Protein AF-A0A2L2Z449-F1 (afdb_monomer_lite)

Foldseek 3Di:
DWPDPAFAPDPNTDPDALEFEADAVGNLHGPGHDHVPDDADWQWAKDQADPDPDDSCNRVHRHIYTYGEDPQARHAHDHDDDPVGGPGPDPPD

Organism: Parasteatoda tepidariorum (NCBI:txid114398)

pLDDT: mean 74.19, std 13.29, range [45.47, 90.62]

Structure (mmCIF, N/CA/C/O backbone):
data_AF-A0A2L2Z449-F1
#
_entry.id   AF-A0A2L2Z449-F1
#
loop_
_atom_site.group_PDB
_atom_site.id
_atom_site.type_symbol
_atom_site.label_atom_id
_atom_site.label_alt_id
_atom_site.label_comp_id
_atom_site.label_asym_id
_atom_site.label_entity_id
_atom_site.label_seq_id
_atom_site.pdbx_PDB_ins_code
_atom_site.Cartn_x
_atom_site.Cartn_y
_atom_site.Cartn_z
_atom_site.occupancy
_atom_site.B_iso_or_equiv
_atom_site.auth_seq_id
_atom_site.auth_comp_id
_atom_site.auth_asym_id
_atom_site.auth_atom_id
_atom_site.pdbx_PDB_model_num
ATOM 1 N N . GLY A 1 1 ? 9.117 -8.356 -13.730 1.00 53.81 1 GLY A N 1
ATOM 2 C CA . GLY A 1 1 ? 9.667 -9.140 -12.611 1.00 53.81 1 GLY A CA 1
ATOM 3 C C . GLY A 1 1 ? 10.958 -8.512 -12.128 1.00 53.81 1 GLY A C 1
ATOM 4 O O . GLY A 1 1 ? 11.590 -7.781 -12.892 1.00 53.81 1 GLY A O 1
ATOM 5 N N . CYS A 1 2 ? 11.317 -8.751 -10.869 1.00 55.97 2 CYS A N 1
ATOM 6 C CA . CYS A 1 2 ? 12.541 -8.237 -10.252 1.00 55.97 2 CYS A CA 1
ATOM 7 C C . CYS A 1 2 ? 13.734 -9.144 -10.547 1.00 55.97 2 CYS A C 1
ATOM 9 O O . CYS A 1 2 ? 13.584 -10.361 -10.528 1.00 55.97 2 CYS A O 1
ATOM 11 N N . PHE A 1 3 ? 14.898 -8.559 -10.838 1.00 53.56 3 PHE A N 1
ATOM 12 C CA . PHE A 1 3 ? 16.113 -9.317 -11.174 1.00 53.56 3 PHE A CA 1
ATOM 13 C C . PHE A 1 3 ? 17.047 -9.539 -9.970 1.00 53.56 3 PHE A C 1
ATOM 15 O O . PHE A 1 3 ? 18.062 -10.212 -10.113 1.00 53.56 3 PHE A O 1
ATOM 22 N N . GLY A 1 4 ? 16.711 -9.009 -8.789 1.00 53.09 4 GLY A N 1
ATOM 23 C CA . GLY A 1 4 ? 17.545 -9.085 -7.588 1.00 53.09 4 GLY A CA 1
ATOM 24 C C . GLY A 1 4 ? 16.735 -9.222 -6.293 1.00 53.09 4 GLY A C 1
ATOM 25 O O . GLY A 1 4 ? 15.504 -9.196 -6.337 1.00 53.09 4 GLY A O 1
ATOM 26 N N . PRO A 1 5 ? 17.414 -9.368 -5.137 1.00 51.47 5 PRO A N 1
ATOM 27 C CA . PRO A 1 5 ? 16.781 -9.477 -3.818 1.00 51.47 5 PRO A CA 1
ATOM 28 C C . PRO A 1 5 ? 16.143 -8.162 -3.344 1.00 51.47 5 PRO A C 1
ATOM 30 O O . PRO A 1 5 ? 15.429 -8.148 -2.345 1.00 51.47 5 PRO A O 1
ATOM 33 N N . GLU A 1 6 ? 16.408 -7.055 -4.040 1.00 53.34 6 GLU A N 1
ATOM 34 C CA . GLU A 1 6 ? 15.829 -5.758 -3.722 1.00 53.34 6 GLU A CA 1
ATOM 35 C C . GLU A 1 6 ? 14.377 -5.665 -4.199 1.00 53.34 6 GLU A C 1
ATOM 37 O O . GLU A 1 6 ? 14.059 -5.861 -5.371 1.00 53.34 6 GLU A O 1
ATOM 42 N N . ILE A 1 7 ? 13.499 -5.318 -3.260 1.00 55.38 7 ILE A N 1
ATOM 43 C CA . ILE A 1 7 ? 12.044 -5.183 -3.429 1.00 55.38 7 ILE A CA 1
ATOM 44 C C . ILE A 1 7 ? 11.617 -3.800 -3.952 1.00 55.38 7 ILE A C 1
ATOM 46 O O . ILE A 1 7 ? 10.428 -3.491 -3.997 1.00 55.38 7 ILE A O 1
ATOM 50 N N . TYR A 1 8 ? 12.576 -2.955 -4.336 1.00 56.69 8 TYR A N 1
ATOM 51 C CA . TYR A 1 8 ? 12.349 -1.582 -4.786 1.00 56.69 8 TYR A CA 1
ATOM 52 C C . TYR A 1 8 ? 12.506 -1.454 -6.307 1.00 56.69 8 TYR A C 1
ATOM 54 O O . TYR A 1 8 ? 13.289 -2.174 -6.936 1.00 56.69 8 TYR A O 1
ATOM 62 N N . ILE A 1 9 ? 11.781 -0.506 -6.914 1.00 57.72 9 ILE A N 1
ATOM 63 C CA . ILE A 1 9 ? 12.014 -0.107 -8.308 1.00 57.72 9 ILE A CA 1
ATOM 64 C C . ILE A 1 9 ? 13.245 0.804 -8.336 1.00 57.72 9 ILE A C 1
ATOM 66 O O . ILE A 1 9 ? 13.159 2.010 -8.132 1.00 57.72 9 ILE A O 1
ATOM 70 N N . CYS A 1 10 ? 14.407 0.214 -8.584 1.00 51.78 10 CYS A N 1
ATOM 71 C CA . CYS A 1 10 ? 15.664 0.921 -8.808 1.00 51.78 10 CYS A CA 1
ATOM 72 C C . CYS A 1 10 ? 16.366 0.329 -10.039 1.00 51.78 10 CYS A C 1
ATOM 74 O O . CYS A 1 10 ? 16.000 -0.748 -10.517 1.00 51.78 10 CYS A O 1
ATOM 76 N N . ALA A 1 11 ? 17.389 1.016 -10.559 1.00 49.84 11 ALA A N 1
ATOM 77 C CA . ALA A 1 11 ? 18.132 0.562 -11.741 1.00 49.84 11 ALA A CA 1
ATOM 78 C C . ALA A 1 11 ? 18.712 -0.864 -11.589 1.00 49.84 11 ALA A C 1
ATOM 80 O O . ALA A 1 11 ? 18.844 -1.572 -12.585 1.00 49.84 11 ALA A O 1
ATOM 81 N N . ASN A 1 12 ? 18.974 -1.296 -10.348 1.00 51.03 12 ASN A N 1
ATOM 82 C CA . ASN A 1 12 ? 19.501 -2.621 -10.001 1.00 51.03 12 ASN A CA 1
ATOM 83 C C . ASN A 1 12 ? 18.460 -3.560 -9.344 1.00 51.03 12 ASN A C 1
ATOM 85 O O . ASN A 1 12 ? 18.825 -4.641 -8.885 1.00 51.03 12 ASN A O 1
ATOM 89 N N . GLY A 1 13 ? 17.179 -3.172 -9.304 1.00 61.06 13 GLY A N 1
ATOM 90 C CA . GLY A 1 13 ? 16.108 -3.877 -8.587 1.00 61.06 13 GLY A CA 1
ATOM 91 C C . GLY A 1 13 ? 14.977 -4.355 -9.502 1.00 61.06 13 GLY A C 1
ATOM 92 O O . GLY A 1 13 ? 15.182 -5.090 -10.477 1.00 61.06 13 GLY A O 1
ATOM 93 N N . CYS A 1 14 ? 13.741 -3.978 -9.183 1.00 61.03 14 CYS A N 1
ATOM 94 C CA . CYS A 1 14 ? 12.557 -4.406 -9.920 1.00 61.03 14 CYS A CA 1
ATOM 95 C C . CYS A 1 14 ? 12.306 -3.585 -11.194 1.00 61.03 14 CYS A C 1
ATOM 97 O O . CYS A 1 14 ? 11.941 -2.420 -11.103 1.00 61.03 14 CYS A O 1
ATOM 99 N N . LYS A 1 15 ? 12.365 -4.200 -12.392 1.00 62.12 15 LYS A N 1
ATOM 100 C CA . LYS A 1 15 ? 11.885 -3.542 -13.635 1.00 62.12 15 LYS A CA 1
ATOM 101 C C . LYS A 1 15 ? 10.372 -3.322 -13.634 1.00 62.12 15 LYS A C 1
ATOM 103 O O . LYS A 1 15 ? 9.868 -2.406 -14.272 1.00 62.12 15 LYS A O 1
ATOM 108 N N . SER A 1 16 ? 9.638 -4.215 -12.973 1.00 66.38 16 SER A N 1
ATOM 109 C CA . SER A 1 16 ? 8.188 -4.135 -12.838 1.00 66.38 16 SER A CA 1
ATOM 110 C C . SER A 1 16 ? 7.723 -4.997 -11.666 1.00 66.38 16 SER A C 1
ATOM 112 O O . SER A 1 16 ? 8.153 -6.153 -11.571 1.00 66.38 16 SER A O 1
ATOM 114 N N . CYS A 1 17 ? 6.798 -4.494 -10.850 1.00 73.38 17 CYS A N 1
ATOM 115 C CA . CYS A 1 17 ? 6.113 -5.306 -9.843 1.00 73.38 17 CYS A CA 1
ATOM 116 C C . CYS A 1 17 ? 4.871 -5.995 -10.442 1.00 73.38 17 CYS A C 1
ATOM 118 O O . CYS A 1 17 ? 4.313 -5.511 -11.437 1.00 73.38 17 CYS A O 1
ATOM 120 N N . GLU A 1 18 ? 4.456 -7.113 -9.846 1.00 76.62 18 GLU A N 1
ATOM 121 C CA . GLU A 1 18 ? 3.128 -7.723 -10.047 1.00 76.62 18 GLU A CA 1
ATOM 122 C C . GLU A 1 18 ? 2.074 -7.001 -9.204 1.00 76.62 18 GLU A C 1
ATOM 124 O O . GLU A 1 18 ? 0.984 -6.693 -9.683 1.00 76.62 18 GLU A O 1
ATOM 129 N N . LYS A 1 19 ? 2.460 -6.669 -7.968 1.00 82.38 19 LYS A N 1
ATOM 130 C CA . LYS A 1 19 ? 1.712 -5.869 -7.008 1.00 82.38 19 LYS A CA 1
ATOM 131 C C . LYS A 1 19 ? 2.648 -4.858 -6.361 1.00 82.38 19 LYS A C 1
ATOM 133 O O . LYS A 1 19 ? 3.838 -5.132 -6.224 1.00 82.38 19 LYS A O 1
ATOM 138 N N . ALA A 1 20 ? 2.158 -3.684 -5.988 1.00 84.88 20 ALA A N 1
ATOM 139 C CA . ALA A 1 20 ? 3.013 -2.641 -5.426 1.00 84.88 20 ALA A CA 1
ATOM 140 C C . ALA A 1 20 ? 2.281 -1.773 -4.411 1.00 84.88 20 ALA A C 1
ATOM 142 O O . ALA A 1 20 ? 1.115 -1.456 -4.616 1.00 84.88 20 ALA A O 1
ATOM 143 N N . ILE A 1 21 ? 2.975 -1.338 -3.366 1.00 86.62 21 ILE A N 1
ATOM 144 C CA . ILE A 1 21 ? 2.562 -0.209 -2.536 1.00 86.62 21 ILE A CA 1
ATOM 145 C C . ILE A 1 21 ? 2.934 1.070 -3.279 1.00 86.62 21 ILE A C 1
ATOM 147 O O . ILE A 1 21 ? 4.078 1.234 -3.712 1.00 86.62 21 ILE A O 1
ATOM 151 N N . VAL A 1 22 ? 1.958 1.957 -3.434 1.00 85.75 22 VAL A N 1
ATOM 152 C CA . VAL A 1 22 ? 2.147 3.262 -4.071 1.00 85.75 22 VAL A CA 1
ATOM 153 C C . VAL A 1 22 ? 2.042 4.382 -3.045 1.00 85.75 22 VAL A C 1
ATOM 155 O O . VAL A 1 22 ? 1.295 4.275 -2.066 1.00 85.75 22 VAL A O 1
ATOM 158 N N . HIS A 1 23 ? 2.776 5.465 -3.284 1.00 81.19 23 HIS A N 1
ATOM 159 C CA . HIS A 1 23 ? 2.841 6.592 -2.367 1.00 81.19 23 HIS A CA 1
ATOM 160 C C . HIS A 1 23 ? 1.463 7.248 -2.190 1.00 81.19 23 HIS A C 1
ATOM 162 O O . HIS A 1 23 ? 0.665 7.377 -3.122 1.00 81.19 23 HIS A O 1
ATOM 168 N N . ALA A 1 24 ? 1.183 7.687 -0.962 1.00 76.94 24 ALA A N 1
ATOM 169 C CA . ALA A 1 24 ? -0.145 8.151 -0.562 1.00 76.94 24 ALA A CA 1
ATOM 170 C C . ALA A 1 24 ? -0.611 9.415 -1.303 1.00 76.94 24 ALA A C 1
ATOM 172 O O . ALA A 1 24 ? -1.800 9.562 -1.578 1.00 76.94 24 ALA A O 1
ATOM 173 N N . PHE A 1 25 ? 0.319 10.321 -1.613 1.00 72.88 25 PHE A N 1
ATOM 174 C CA . PHE A 1 25 ? 0.025 11.581 -2.305 1.00 72.88 25 PHE A CA 1
ATOM 175 C C . PHE A 1 25 ? 0.306 11.515 -3.805 1.00 72.88 25 PHE A C 1
ATOM 177 O O . PHE A 1 25 ? -0.222 12.324 -4.561 1.00 72.88 25 PHE A O 1
ATOM 184 N N . ASP A 1 26 ? 1.131 10.558 -4.228 1.00 72.69 26 ASP A N 1
ATOM 185 C CA . ASP A 1 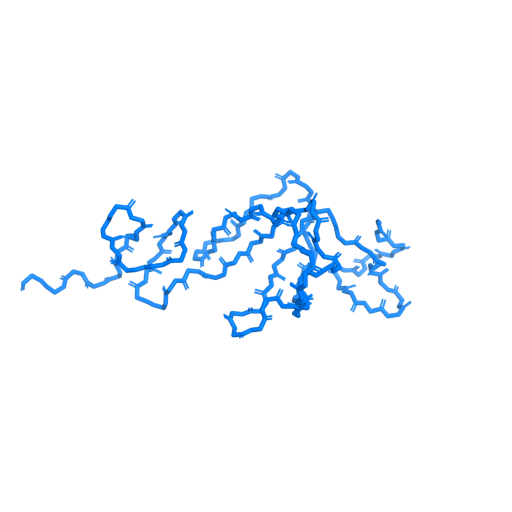26 ? 1.508 10.387 -5.625 1.00 72.69 26 ASP A CA 1
ATOM 186 C C . ASP A 1 26 ? 1.486 8.894 -5.977 1.00 72.69 26 ASP A C 1
ATOM 188 O O . ASP A 1 26 ? 2.491 8.201 -5.826 1.00 72.69 26 ASP A O 1
ATOM 192 N N . PRO A 1 27 ? 0.348 8.368 -6.454 1.00 69.88 27 PRO A N 1
ATOM 193 C CA . PRO A 1 27 ? 0.180 6.941 -6.723 1.00 69.88 27 PRO A CA 1
ATOM 194 C C . PRO A 1 27 ? 1.057 6.441 -7.887 1.00 69.88 27 PRO A C 1
ATOM 196 O O . PRO A 1 27 ? 1.059 5.251 -8.190 1.00 69.88 27 PRO A O 1
ATOM 199 N N . ASN A 1 28 ? 1.784 7.341 -8.552 1.00 71.31 28 ASN A N 1
ATOM 200 C CA . ASN A 1 28 ? 2.715 7.023 -9.630 1.00 71.31 28 ASN A CA 1
ATOM 201 C C . ASN A 1 28 ? 4.096 6.627 -9.101 1.00 71.31 28 ASN A C 1
ATOM 203 O O . ASN A 1 28 ? 4.902 6.044 -9.828 1.00 71.31 28 ASN A O 1
ATOM 207 N N . ILE A 1 29 ? 4.367 6.938 -7.834 1.00 75.75 29 ILE A N 1
ATOM 208 C CA . ILE A 1 29 ? 5.589 6.550 -7.148 1.00 75.75 29 ILE A CA 1
ATOM 209 C C . ILE A 1 29 ? 5.323 5.210 -6.472 1.00 75.75 29 ILE A C 1
ATOM 211 O O . ILE A 1 29 ? 4.532 5.108 -5.534 1.00 75.75 29 ILE A O 1
ATOM 215 N N . VAL A 1 30 ? 5.994 4.171 -6.960 1.00 78.06 30 VAL A N 1
ATOM 216 C CA . VAL A 1 30 ? 6.018 2.869 -6.297 1.00 78.06 30 VAL A CA 1
ATOM 217 C C . VAL A 1 30 ? 6.996 2.942 -5.132 1.00 78.06 30 VAL A C 1
ATOM 219 O O . VAL A 1 30 ? 8.194 3.118 -5.342 1.00 78.06 30 VAL A O 1
ATOM 222 N N . GLU A 1 31 ? 6.487 2.785 -3.914 1.00 80.56 31 GLU A N 1
ATOM 223 C CA . GLU A 1 31 ? 7.312 2.749 -2.704 1.00 80.56 31 GLU A CA 1
ATOM 224 C C . GLU A 1 31 ? 7.918 1.364 -2.484 1.00 80.56 31 GLU A C 1
ATOM 226 O O . GLU A 1 31 ? 9.075 1.251 -2.092 1.00 80.56 31 GLU A O 1
ATOM 231 N N . GLN A 1 32 ? 7.152 0.303 -2.754 1.00 80.44 32 GLN A N 1
ATOM 232 C CA . GLN A 1 32 ? 7.571 -1.070 -2.480 1.00 80.44 32 GLN A CA 1
ATOM 233 C C . GLN A 1 32 ? 6.875 -2.053 -3.425 1.00 80.44 32 GLN A C 1
ATOM 235 O O . GLN A 1 32 ? 5.656 -2.003 -3.586 1.00 80.44 32 GLN A O 1
ATOM 240 N N . CYS A 1 33 ? 7.616 -2.983 -4.029 1.00 79.12 33 CYS A N 1
ATOM 241 C CA . CYS A 1 33 ? 7.013 -4.116 -4.728 1.00 79.12 33 CYS A CA 1
ATOM 242 C C . CYS A 1 33 ? 6.582 -5.193 -3.725 1.00 79.12 33 CYS A C 1
ATOM 244 O O . CYS A 1 33 ? 7.322 -5.540 -2.805 1.00 79.12 33 CYS A O 1
ATOM 246 N N . LEU A 1 34 ? 5.413 -5.775 -3.971 1.00 78.94 34 LEU A N 1
ATOM 247 C CA . LEU A 1 34 ? 4.892 -6.943 -3.270 1.00 78.94 34 LEU A CA 1
ATOM 248 C C . LEU A 1 34 ? 4.766 -8.110 -4.257 1.00 78.94 34 LEU A C 1
ATOM 250 O O . LEU A 1 34 ? 4.633 -7.917 -5.473 1.00 78.94 34 LEU A O 1
ATOM 254 N N . LYS A 1 35 ? 4.789 -9.336 -3.734 1.00 77.50 35 LYS A N 1
ATOM 255 C CA . LYS A 1 35 ? 4.435 -10.527 -4.521 1.00 77.50 35 LYS A CA 1
ATOM 256 C C . LYS A 1 35 ? 2.932 -10.514 -4.824 1.00 77.50 35 LYS A C 1
ATOM 258 O O . LYS A 1 35 ? 2.163 -9.961 -4.038 1.00 77.50 35 LYS A O 1
ATOM 263 N N . GLY A 1 36 ? 2.500 -11.120 -5.933 1.00 74.31 36 GLY A N 1
ATOM 264 C CA . GLY A 1 36 ? 1.081 -11.143 -6.320 1.00 74.31 36 GLY A CA 1
ATOM 265 C C . GLY A 1 36 ? 0.145 -11.652 -5.212 1.00 74.31 36 GLY A C 1
ATOM 266 O O . GLY A 1 36 ? -0.871 -11.014 -4.915 1.00 74.31 36 GLY A O 1
ATOM 267 N N . ASP A 1 37 ? 0.550 -12.733 -4.542 1.00 80.56 37 ASP A N 1
ATOM 268 C CA . ASP A 1 37 ? -0.216 -13.390 -3.473 1.00 80.56 37 ASP A CA 1
ATOM 269 C C . ASP A 1 37 ? -0.103 -12.702 -2.101 1.00 80.56 37 ASP A C 1
ATOM 271 O O . ASP A 1 37 ? -0.822 -13.053 -1.166 1.00 80.56 37 ASP A O 1
ATOM 275 N N . GLU A 1 38 ? 0.789 -11.720 -1.950 1.00 82.81 38 GLU A N 1
ATOM 276 C CA . GLU A 1 38 ? 0.980 -11.034 -0.674 1.00 82.81 38 GLU A CA 1
ATOM 277 C C . GLU A 1 38 ? -0.181 -10.052 -0.420 1.00 82.81 38 GLU A C 1
ATOM 279 O O . GLU A 1 38 ? -0.539 -9.263 -1.311 1.00 82.81 38 GLU A O 1
ATOM 284 N N . PRO A 1 39 ? -0.826 -10.080 0.761 1.00 85.75 39 PRO A N 1
ATOM 285 C CA . PRO A 1 39 ? -1.882 -9.127 1.081 1.00 85.75 39 PRO A CA 1
ATOM 286 C C . PRO A 1 39 ? -1.317 -7.707 1.208 1.00 85.75 39 PRO A C 1
ATOM 288 O O . PRO A 1 39 ? -0.159 -7.510 1.568 1.00 85.75 39 PRO A O 1
ATOM 291 N N . CYS A 1 40 ? -2.151 -6.699 0.936 1.00 88.38 40 CYS A N 1
ATOM 292 C CA . CYS A 1 40 ? -1.779 -5.325 1.262 1.00 88.38 40 CYS A CA 1
ATOM 293 C C . CYS A 1 40 ? -1.635 -5.173 2.788 1.00 88.38 40 CYS A C 1
ATOM 295 O O . CYS A 1 40 ? -2.420 -5.777 3.527 1.00 88.38 40 CYS A O 1
ATOM 297 N N . PRO A 1 41 ? -0.666 -4.376 3.266 1.00 88.00 41 PRO A N 1
ATOM 298 C CA . PRO A 1 41 ? -0.496 -4.136 4.695 1.00 88.00 41 PRO A CA 1
ATOM 299 C C . PRO A 1 41 ? -1.704 -3.409 5.306 1.00 88.00 41 PRO A C 1
ATOM 301 O O . PRO A 1 41 ? -2.511 -2.805 4.596 1.00 88.00 41 PRO A O 1
ATOM 304 N N . GLU A 1 42 ? -1.821 -3.438 6.638 1.00 84.38 42 GLU A N 1
ATOM 305 C CA . GLU A 1 42 ? -2.871 -2.695 7.348 1.00 84.38 42 GLU A CA 1
ATOM 306 C C . GLU A 1 42 ? -2.871 -1.211 6.956 1.00 84.38 42 GLU A C 1
ATOM 308 O O . GLU A 1 42 ? -1.822 -0.603 6.742 1.00 84.38 42 GLU A O 1
ATOM 313 N N . SER A 1 43 ? -4.058 -0.601 6.909 1.00 86.00 43 SER A N 1
ATOM 314 C CA . SER A 1 43 ? -4.273 0.766 6.402 1.00 86.00 43 SER A CA 1
ATOM 315 C C . SER A 1 43 ? -3.998 0.963 4.902 1.00 86.00 43 SER A C 1
ATOM 317 O O . SER A 1 43 ? -3.929 2.108 4.450 1.00 86.00 43 SER A O 1
ATOM 319 N N . TYR A 1 44 ? -3.882 -0.113 4.117 1.00 90.62 44 TYR A N 1
ATOM 320 C CA . TYR A 1 44 ? -3.877 -0.076 2.653 1.00 90.62 44 TYR A CA 1
ATOM 321 C C . TYR A 1 44 ? -4.994 -0.957 2.096 1.00 90.62 44 TYR A C 1
ATOM 323 O O . TYR A 1 44 ? -5.316 -2.005 2.655 1.00 90.62 44 TYR A O 1
ATOM 331 N N . TYR A 1 45 ? -5.570 -0.544 0.972 1.00 90.38 45 TYR A N 1
ATOM 332 C CA . TYR A 1 45 ? -6.569 -1.317 0.244 1.00 90.38 45 TYR A CA 1
ATOM 333 C C . TYR A 1 45 ? -6.047 -1.697 -1.137 1.00 90.38 45 TYR A C 1
ATOM 335 O O . TYR A 1 45 ? -5.210 -1.004 -1.722 1.00 90.38 45 TYR A O 1
ATOM 343 N N . LEU A 1 46 ? -6.538 -2.826 -1.640 1.00 90.38 46 LEU A N 1
ATOM 344 C C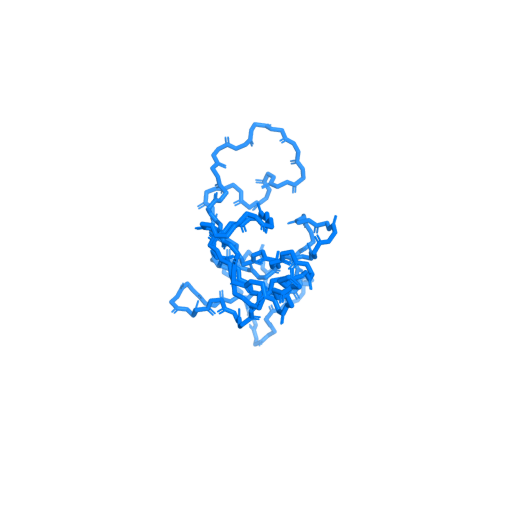A . LEU A 1 46 ? -6.210 -3.312 -2.970 1.00 90.38 46 LEU A CA 1
ATOM 345 C C . LEU A 1 46 ? -7.024 -2.541 -4.009 1.00 90.38 46 LEU A C 1
ATOM 347 O O . LEU A 1 46 ? -8.252 -2.557 -3.969 1.00 90.38 46 LEU A O 1
ATOM 351 N N . GLU A 1 47 ? -6.341 -1.918 -4.957 1.00 87.88 47 GLU A N 1
ATOM 352 C CA . GLU A 1 47 ? -6.950 -1.237 -6.093 1.00 87.88 47 GLU A CA 1
ATOM 353 C C . GLU A 1 47 ? -6.412 -1.840 -7.388 1.00 87.88 47 GLU A C 1
ATOM 355 O O . GLU A 1 47 ? -5.204 -2.013 -7.557 1.00 87.88 47 GLU A O 1
ATOM 360 N N . TYR A 1 48 ? -7.312 -2.173 -8.309 1.00 85.75 48 TYR A N 1
ATOM 361 C CA . TYR A 1 48 ? -6.927 -2.587 -9.650 1.00 85.75 48 TYR A CA 1
ATOM 362 C C . TYR A 1 48 ? -6.867 -1.365 -10.560 1.00 85.75 48 TYR A C 1
ATOM 364 O O . TYR A 1 48 ? -7.856 -0.644 -10.713 1.00 85.75 48 TYR A O 1
ATOM 372 N N . ILE A 1 49 ? -5.717 -1.151 -11.192 1.00 78.25 49 ILE A N 1
ATOM 373 C CA . ILE A 1 49 ? -5.548 -0.087 -12.172 1.00 78.25 49 ILE A CA 1
ATOM 374 C C . ILE A 1 49 ? -6.067 -0.603 -13.514 1.00 78.25 49 ILE A C 1
ATOM 376 O O . ILE A 1 49 ? -5.422 -1.412 -14.189 1.00 78.25 49 ILE A O 1
ATOM 380 N N . GLY A 1 50 ? -7.261 -0.139 -13.885 1.00 76.06 50 GLY A N 1
ATOM 381 C CA . GLY A 1 50 ? -7.869 -0.419 -15.184 1.00 76.06 50 GLY A CA 1
ATOM 382 C C . GLY A 1 50 ? -7.062 0.144 -16.360 1.00 76.06 50 GLY A C 1
ATOM 383 O O . GLY A 1 50 ? -5.988 0.721 -16.191 1.00 76.06 50 GLY A O 1
ATOM 384 N N . HIS A 1 51 ? -7.593 -0.011 -17.574 1.00 63.59 51 HIS A N 1
ATOM 385 C CA . HIS A 1 51 ? -7.042 0.655 -18.753 1.00 63.59 51 HIS A CA 1
ATOM 386 C C . HIS A 1 51 ? -7.192 2.166 -18.594 1.00 63.59 51 HIS A C 1
ATOM 388 O O . HIS A 1 51 ? -8.283 2.704 -18.764 1.00 63.59 51 HIS A O 1
ATOM 394 N N . GLN A 1 52 ? -6.103 2.836 -18.228 1.00 58.22 52 GLN A N 1
ATOM 395 C CA . GLN A 1 52 ? -6.062 4.285 -18.135 1.00 58.22 52 GLN A CA 1
ATOM 396 C C . GLN A 1 52 ? -5.269 4.8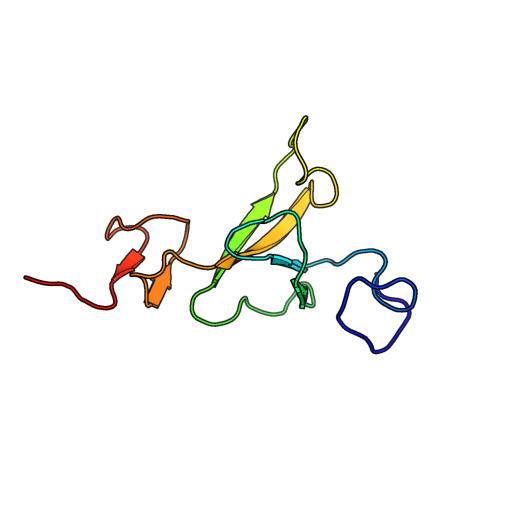19 -19.327 1.00 58.22 52 GLN A C 1
ATOM 398 O O . GLN A 1 52 ? -4.082 4.533 -19.481 1.00 58.22 52 GLN A O 1
ATOM 403 N N . GLU A 1 53 ? -5.953 5.545 -20.210 1.00 45.47 53 GLU A N 1
ATOM 404 C CA . GLU A 1 53 ? -5.386 6.028 -21.476 1.00 45.47 53 GLU A CA 1
ATOM 405 C C . GLU A 1 53 ? -4.392 7.189 -21.261 1.00 45.47 53 GLU A C 1
ATOM 407 O O . GLU A 1 53 ? -3.481 7.388 -22.067 1.00 45.47 53 GLU A O 1
ATOM 412 N N . GLU A 1 54 ? -4.490 7.886 -20.121 1.00 46.31 54 GLU A N 1
ATOM 413 C CA . GLU A 1 54 ? -3.680 9.057 -19.781 1.00 46.31 54 GLU A CA 1
ATOM 414 C C . GLU A 1 54 ? -3.389 9.170 -18.273 1.00 46.31 54 GLU A C 1
ATOM 416 O O . GLU A 1 54 ? -4.176 8.735 -17.432 1.00 46.31 54 GLU A O 1
ATOM 421 N N . GLY A 1 55 ? -2.249 9.780 -17.931 1.00 55.62 55 GLY A N 1
ATOM 422 C CA . GLY A 1 55 ? -1.791 9.979 -16.553 1.00 55.62 55 GLY A CA 1
ATOM 423 C C . GLY A 1 55 ? -0.620 9.078 -16.150 1.00 55.62 55 GLY A C 1
ATOM 424 O O . GLY A 1 55 ? -0.258 8.115 -16.828 1.00 55.62 55 GLY A O 1
ATOM 425 N N . SER A 1 56 ? 0.016 9.402 -15.029 1.00 55.81 56 SER A N 1
ATOM 426 C CA . SER A 1 56 ? 1.271 8.777 -14.601 1.00 55.81 56 SER A CA 1
ATOM 427 C C . SER A 1 56 ? 1.122 7.346 -14.034 1.00 55.81 56 SER A C 1
ATOM 429 O O . SER A 1 56 ? 2.120 6.689 -13.745 1.00 55.81 56 SER A O 1
ATOM 431 N N . LEU A 1 57 ? -0.112 6.817 -13.999 1.00 56.66 57 LEU A N 1
ATOM 432 C CA . LEU A 1 57 ? -0.460 5.420 -13.695 1.00 56.66 57 LEU A CA 1
ATOM 433 C C . LEU A 1 57 ? -0.325 4.485 -14.911 1.00 56.66 57 LEU A C 1
ATOM 435 O O . LEU A 1 57 ? -0.527 3.274 -14.801 1.00 56.66 57 LEU A O 1
ATOM 439 N N . LYS A 1 58 ? 0.060 5.018 -16.078 1.00 63.84 58 LYS A N 1
ATOM 440 C CA . LYS A 1 58 ? 0.244 4.255 -17.323 1.00 63.84 58 LYS A CA 1
ATOM 441 C C . LYS A 1 58 ? 1.211 3.072 -17.178 1.00 63.84 58 LYS A C 1
ATOM 443 O O . LYS A 1 58 ? 1.003 2.025 -17.782 1.00 63.84 58 LYS A O 1
ATOM 448 N N . SER A 1 59 ? 2.246 3.202 -16.346 1.00 62.75 59 SER A N 1
ATOM 449 C CA . SER A 1 59 ? 3.213 2.125 -16.063 1.00 62.75 59 SER A CA 1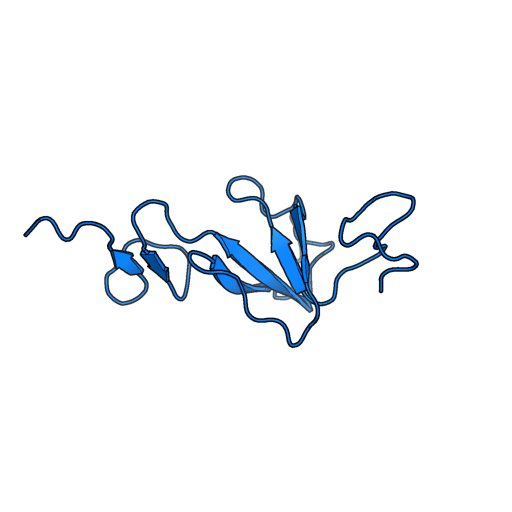
ATOM 450 C C . SER A 1 59 ? 2.635 0.979 -15.213 1.00 62.75 59 SER A C 1
ATOM 452 O O . SER A 1 59 ? 3.214 -0.112 -15.164 1.00 62.75 59 SER A O 1
ATOM 454 N N . LEU A 1 60 ? 1.492 1.213 -14.561 1.00 66.50 60 LEU A N 1
ATOM 455 C CA . LEU A 1 60 ? 0.796 0.282 -13.670 1.00 66.50 60 LEU A CA 1
ATOM 456 C C . LEU A 1 60 ? -0.548 -0.192 -14.245 1.00 66.50 60 LEU A C 1
ATOM 458 O O . LEU A 1 60 ? -1.250 -0.957 -13.592 1.00 66.50 60 LEU A O 1
ATOM 462 N N . THR A 1 61 ? -0.887 0.209 -15.473 1.00 76.00 61 THR A N 1
ATOM 463 C CA . THR A 1 61 ? -2.087 -0.258 -16.179 1.00 76.00 61 THR A CA 1
ATOM 464 C C . THR A 1 61 ? -2.123 -1.784 -16.262 1.00 76.00 61 THR A C 1
ATOM 466 O O . THR A 1 61 ? -1.140 -2.421 -16.647 1.00 76.00 61 THR A O 1
ATOM 469 N N . GLY A 1 62 ? -3.269 -2.367 -15.904 1.00 75.81 62 GLY A N 1
ATOM 470 C CA . GLY A 1 62 ? -3.476 -3.816 -15.893 1.00 75.81 62 GLY A CA 1
ATOM 471 C C . GLY A 1 62 ? -2.878 -4.528 -14.676 1.00 75.81 62 GLY A C 1
ATOM 472 O O . GLY A 1 62 ? -2.713 -5.747 -14.702 1.00 75.81 62 GLY A O 1
ATOM 473 N N . LYS A 1 63 ? -2.512 -3.786 -13.623 1.00 78.38 63 LYS A N 1
ATOM 474 C CA . LYS A 1 63 ? -1.918 -4.331 -12.395 1.00 78.38 63 LYS A CA 1
ATOM 475 C C . LYS A 1 63 ? -2.694 -3.925 -11.156 1.00 78.38 63 LYS A C 1
ATOM 477 O O . LYS A 1 63 ? -3.483 -2.984 -11.164 1.00 78.38 63 LYS A O 1
ATOM 482 N N . SER A 1 64 ? -2.426 -4.644 -10.070 1.00 85.38 64 SER A N 1
ATOM 483 C CA . SER A 1 64 ? -2.973 -4.323 -8.755 1.00 85.38 64 SER A CA 1
ATOM 484 C C . SER A 1 64 ? -1.971 -3.525 -7.929 1.00 85.38 64 SER A C 1
ATOM 486 O O . SER A 1 64 ? -0.778 -3.832 -7.915 1.00 85.38 64 SER A O 1
ATOM 488 N N . VAL A 1 65 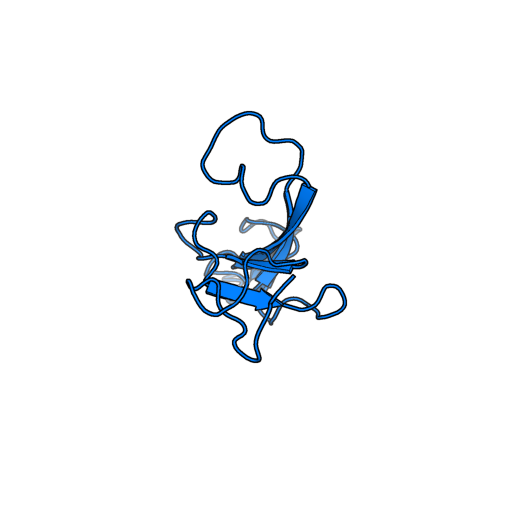? -2.456 -2.533 -7.194 1.00 87.06 65 VAL A N 1
ATOM 489 C CA . VAL A 1 65 ? -1.661 -1.728 -6.266 1.00 87.06 65 VAL A CA 1
ATOM 490 C C . VAL A 1 65 ? -2.312 -1.704 -4.889 1.00 87.06 65 VAL A C 1
ATOM 492 O O . VAL A 1 65 ? -3.517 -1.881 -4.744 1.00 87.06 65 VAL A O 1
ATOM 495 N N . CYS A 1 66 ? -1.501 -1.496 -3.865 1.00 89.88 66 CYS A N 1
ATOM 496 C CA . CYS A 1 66 ? -1.927 -1.235 -2.506 1.00 89.88 66 CYS A CA 1
ATOM 497 C C . CYS A 1 66 ? -1.881 0.272 -2.291 1.00 89.88 66 CYS A C 1
ATOM 499 O O . CYS A 1 66 ? -0.800 0.863 -2.206 1.00 89.88 66 CYS A O 1
ATOM 501 N N . ARG A 1 67 ? -3.053 0.899 -2.220 1.00 89.38 67 ARG A N 1
ATOM 502 C CA . ARG A 1 67 ? -3.175 2.334 -1.968 1.00 89.38 67 ARG A CA 1
ATOM 503 C C . ARG A 1 67 ? -3.461 2.581 -0.501 1.00 89.38 67 ARG A C 1
ATOM 505 O O . ARG A 1 67 ? -4.218 1.841 0.125 1.00 89.38 67 ARG A O 1
ATOM 512 N N . LYS A 1 68 ? -2.872 3.638 0.050 1.00 88.81 68 LYS A N 1
ATOM 513 C CA . LYS A 1 68 ? -3.109 4.007 1.443 1.00 88.81 68 LYS A CA 1
ATOM 514 C C . LYS A 1 68 ? -4.569 4.415 1.639 1.00 88.81 68 LYS A C 1
ATOM 516 O O . LYS A 1 68 ? -5.133 5.160 0.832 1.00 88.81 68 LYS A O 1
ATOM 521 N N . CYS A 1 69 ? -5.173 3.935 2.718 1.00 89.38 69 CYS A N 1
ATOM 522 C CA . CYS A 1 69 ? -6.475 4.397 3.171 1.00 89.38 69 CYS A CA 1
ATOM 523 C C . CYS A 1 69 ? -6.442 5.892 3.500 1.00 89.38 69 CYS A C 1
ATOM 525 O O . CYS A 1 69 ? -5.388 6.477 3.766 1.00 89.38 69 CYS A O 1
ATOM 527 N N . HIS A 1 70 ? -7.618 6.518 3.529 1.00 87.12 70 HIS A N 1
ATOM 528 C CA . HIS A 1 70 ? -7.730 7.876 4.044 1.00 87.12 70 HIS A CA 1
ATOM 529 C C . HIS A 1 70 ? -7.213 7.932 5.492 1.00 87.12 70 HIS A C 1
ATOM 531 O O . HIS A 1 70 ? -7.447 7.012 6.269 1.00 87.12 70 HIS A O 1
ATOM 537 N N . HIS A 1 71 ? -6.532 9.014 5.873 1.00 86.12 71 HIS A N 1
ATOM 538 C CA . HIS A 1 71 ? -5.844 9.134 7.170 1.00 86.12 71 HIS A CA 1
ATOM 539 C C . HIS A 1 71 ? -6.753 8.966 8.405 1.00 86.12 71 HIS A C 1
ATOM 541 O O . HIS A 1 71 ? -6.268 8.684 9.495 1.00 86.12 71 HIS A O 1
ATOM 547 N N . GLN A 1 72 ? -8.068 9.121 8.241 1.00 83.25 72 GLN A N 1
ATOM 548 C CA . GLN A 1 72 ? -9.067 8.905 9.296 1.00 83.25 72 GLN A CA 1
ATOM 549 C C . GLN A 1 72 ? -9.543 7.445 9.406 1.00 83.25 72 GLN A C 1
ATOM 551 O O . GLN A 1 72 ? -10.331 7.122 10.294 1.00 83.25 72 GLN A O 1
ATOM 556 N N . CYS A 1 73 ? -9.092 6.561 8.520 1.00 85.88 73 CYS A N 1
ATOM 557 C CA . CYS A 1 73 ? -9.550 5.182 8.404 1.00 85.88 73 CYS A CA 1
ATOM 558 C C . CYS A 1 73 ? -8.491 4.211 8.912 1.00 85.88 73 CYS A C 1
ATOM 560 O O . CYS A 1 73 ? -7.338 4.277 8.492 1.00 85.88 73 CYS A O 1
ATOM 562 N N . LYS A 1 74 ? -8.901 3.260 9.757 1.00 82.12 74 LYS A N 1
ATOM 563 C CA . LYS A 1 74 ? -8.037 2.150 10.176 1.00 82.12 74 LYS A CA 1
ATOM 564 C C . LYS A 1 74 ? -7.927 1.102 9.074 1.00 82.12 74 LYS A C 1
ATOM 566 O O . LYS A 1 74 ? -6.842 0.659 8.740 1.00 82.12 74 LYS A O 1
ATOM 571 N N . ASN A 1 75 ? -9.077 0.731 8.516 1.00 84.94 75 ASN A N 1
ATOM 572 C CA . ASN A 1 75 ? -9.204 -0.193 7.396 1.00 84.94 75 ASN A CA 1
ATOM 573 C C . ASN A 1 75 ? -10.166 0.403 6.379 1.00 84.94 75 ASN A C 1
ATOM 575 O O . ASN A 1 75 ? -11.128 1.078 6.758 1.00 84.94 75 ASN A O 1
ATOM 579 N N . CYS A 1 76 ? -9.920 0.130 5.105 1.00 89.00 76 CYS A N 1
ATOM 580 C CA . CYS A 1 76 ? -10.793 0.571 4.037 1.00 89.00 76 CYS A CA 1
ATOM 581 C C . CYS A 1 76 ? -10.799 -0.410 2.860 1.00 89.00 76 CYS A C 1
ATOM 583 O O . CYS A 1 76 ? -9.899 -1.239 2.737 1.00 89.00 76 CYS A O 1
ATOM 585 N N . THR A 1 77 ? -11.822 -0.324 2.011 1.00 89.19 77 THR A N 1
ATOM 586 C CA . THR A 1 77 ? -11.932 -1.100 0.759 1.00 89.19 77 THR A CA 1
ATOM 587 C C . THR A 1 77 ? -11.744 -0.245 -0.497 1.00 89.19 77 THR A C 1
ATOM 589 O O . THR A 1 77 ? -11.568 -0.786 -1.582 1.00 89.19 77 THR A O 1
ATOM 592 N N . ALA A 1 78 ? -11.769 1.080 -0.343 1.00 86.19 78 ALA A N 1
ATOM 593 C CA . ALA A 1 78 ? -11.529 2.087 -1.370 1.00 86.19 78 ALA A CA 1
ATOM 594 C C . ALA A 1 78 ? -11.095 3.408 -0.703 1.00 86.19 78 ALA A C 1
ATOM 596 O O . ALA A 1 78 ? -11.170 3.555 0.522 1.00 86.19 78 ALA A O 1
ATOM 597 N N . TYR A 1 79 ? -10.664 4.396 -1.492 1.00 84.38 79 TYR A N 1
ATOM 598 C CA . TYR A 1 79 ? -10.395 5.731 -0.958 1.00 84.38 79 TYR A CA 1
ATOM 599 C C . TYR A 1 79 ? -11.698 6.458 -0.600 1.00 84.38 79 TYR A C 1
ATOM 601 O O . TYR A 1 79 ? -12.570 6.652 -1.444 1.00 84.38 79 TYR A O 1
ATOM 609 N N . GLY A 1 80 ? -11.817 6.891 0.654 1.00 84.00 80 GLY A N 1
ATOM 610 C CA . GLY A 1 80 ? -12.953 7.667 1.143 1.00 84.00 80 GLY A CA 1
ATOM 611 C C . GLY A 1 80 ? -13.102 7.580 2.659 1.00 84.00 80 GLY A C 1
ATOM 612 O O . GLY A 1 80 ? -12.415 6.803 3.316 1.00 84.00 80 GLY A O 1
ATOM 613 N N . ILE A 1 81 ? -14.018 8.381 3.204 1.00 84.19 81 ILE A N 1
ATOM 614 C CA . ILE A 1 81 ? -14.361 8.420 4.642 1.00 84.19 81 ILE A CA 1
ATOM 615 C C . ILE A 1 81 ? -15.766 7.900 4.942 1.00 84.19 81 ILE A C 1
ATOM 617 O O . ILE A 1 81 ? -16.204 7.903 6.087 1.00 84.19 81 ILE A O 1
ATOM 621 N N . HIS A 1 82 ? -16.501 7.478 3.916 1.00 85.88 82 HIS A N 1
ATOM 622 C CA . HIS A 1 82 ? -17.850 6.969 4.101 1.00 85.88 82 HIS A CA 1
ATOM 623 C C . HIS A 1 82 ? -17.811 5.638 4.860 1.00 85.88 82 HIS A C 1
ATOM 625 O O . HIS A 1 82 ? -16.980 4.784 4.555 1.00 85.88 82 HIS A O 1
ATOM 631 N N . TYR A 1 83 ? -18.725 5.431 5.810 1.00 82.06 83 TYR A N 1
ATOM 632 C CA . TYR A 1 83 ? -18.730 4.254 6.692 1.00 82.06 83 TYR A CA 1
ATOM 633 C C . TYR A 1 83 ? -18.804 2.915 5.938 1.00 82.06 83 TYR A C 1
ATOM 635 O O . TYR A 1 83 ? -18.311 1.902 6.424 1.00 82.06 83 TYR A O 1
ATOM 643 N N . SER A 1 84 ? -19.397 2.902 4.736 1.00 85.94 84 SER A N 1
ATOM 644 C CA . SER A 1 84 ? -19.470 1.701 3.889 1.00 85.94 84 SER A CA 1
ATOM 645 C C . SER A 1 84 ? -18.122 1.300 3.283 1.00 85.94 84 SER A C 1
ATOM 647 O O . SER A 1 84 ? -17.991 0.200 2.756 1.00 85.94 84 SER A O 1
ATOM 649 N N . ILE A 1 85 ? -17.141 2.203 3.315 1.00 86.69 85 ILE A N 1
ATOM 650 C CA . ILE A 1 85 ? -15.811 2.040 2.721 1.00 86.69 85 ILE A CA 1
ATOM 651 C C . ILE A 1 85 ? -14.731 2.079 3.803 1.00 86.69 85 ILE A C 1
ATOM 653 O O . ILE A 1 85 ? -13.724 1.393 3.680 1.00 86.69 85 ILE A O 1
ATOM 657 N N . CYS A 1 86 ? -14.924 2.878 4.850 1.00 86.12 86 CYS A N 1
ATOM 658 C CA . CYS A 1 86 ? -13.933 3.217 5.856 1.00 86.12 86 CYS A CA 1
ATOM 659 C C . CYS A 1 86 ? -14.391 2.787 7.249 1.00 86.12 86 CYS A C 1
ATOM 661 O O . CYS A 1 86 ? -15.423 3.232 7.753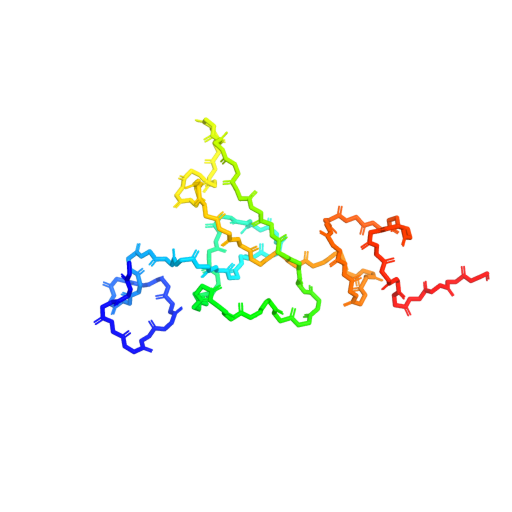 1.00 86.12 86 CYS A O 1
ATOM 663 N N . LYS A 1 87 ? -13.559 1.994 7.924 1.00 84.44 87 LYS A N 1
ATOM 664 C CA . LYS A 1 87 ? -13.659 1.796 9.369 1.00 84.44 87 LYS A CA 1
ATOM 665 C C . LYS A 1 87 ? -12.896 2.925 10.064 1.00 84.44 87 LYS A C 1
ATOM 667 O O . LYS A 1 87 ? -11.679 2.828 10.238 1.00 84.44 87 LYS A O 1
ATOM 672 N N . CYS A 1 88 ? -13.602 4.003 10.401 1.00 78.00 88 CYS A N 1
ATOM 673 C CA . CYS A 1 88 ? -13.020 5.203 11.006 1.00 78.00 88 CYS A CA 1
ATOM 674 C C . CYS A 1 88 ? -12.280 4.895 12.317 1.00 78.00 88 CYS A C 1
ATOM 676 O O . CYS A 1 88 ? -12.753 4.112 13.142 1.00 78.00 88 CYS A O 1
ATOM 678 N N . LEU A 1 89 ? -11.130 5.544 12.514 1.00 69.44 89 LEU A N 1
ATOM 679 C CA . LEU A 1 89 ? -10.343 5.490 13.753 1.00 69.44 89 LEU A CA 1
ATOM 680 C C . LEU A 1 89 ? -11.063 6.194 14.910 1.00 69.44 89 LEU A C 1
ATOM 682 O O . LEU A 1 89 ? -10.966 5.760 16.053 1.00 69.44 89 LEU A O 1
ATOM 686 N N . HIS A 1 90 ? -11.815 7.249 14.593 1.00 63.47 90 HIS A N 1
ATOM 687 C CA . HIS A 1 90 ? -12.580 8.044 15.543 1.00 63.47 90 HIS A CA 1
ATOM 688 C C . HIS A 1 90 ? -13.995 8.239 14.999 1.00 63.47 90 HIS A C 1
ATOM 690 O O . HIS A 1 90 ? -14.250 9.161 14.227 1.00 63.47 90 HIS A O 1
ATOM 696 N N . TYR A 1 91 ? -14.926 7.362 15.378 1.00 56.16 91 TYR A N 1
ATOM 697 C CA . TYR A 1 91 ? -16.338 7.739 15.343 1.00 56.16 91 TYR A CA 1
ATOM 698 C C . TYR A 1 91 ? -16.528 8.760 16.464 1.00 56.16 91 TYR A C 1
ATOM 700 O O . TYR A 1 91 ? -16.623 8.389 17.631 1.00 56.16 91 TYR A O 1
ATOM 708 N N . ILE A 1 92 ? -16.493 10.048 16.130 1.00 58.56 92 ILE A N 1
ATOM 709 C CA . ILE A 1 92 ? -17.021 11.065 17.035 1.00 58.56 92 ILE A CA 1
ATOM 710 C C . ILE A 1 92 ? -18.537 10.987 16.854 1.00 58.56 92 ILE A C 1
ATOM 712 O O . ILE A 1 92 ? -19.063 11.430 15.834 1.00 58.56 92 ILE A O 1
ATOM 716 N N . SER A 1 93 ? -19.183 10.281 17.781 1.00 53.09 93 SER A N 1
ATOM 717 C CA . SER A 1 93 ? -20.637 10.246 17.962 1.00 53.09 93 SER A CA 1
ATOM 718 C C . SER A 1 93 ? -21.155 11.582 18.467 1.00 53.09 93 SER A C 1
ATOM 720 O O . SER A 1 93 ? -20.498 12.106 19.398 1.00 53.09 93 SER A O 1
#

Secondary structure (DSSP, 8-state):
-BSSS--S-STTSBS--SEEEE-SS-TTSEEEEE-TTSPPPTTEEEEE----SSSGGGGGTTSEEEEEPPTTEEEESSSS--TTTEEES----

Sequence (93 aa):
GCFGPEIYICANGCKSCEKAIVHAFDPNIVEQCLKGDEPCPESYYLEYIGHQEEGSLKSLTGKSVCRKCHHQCKNCTAYGIHYSICKCLHYIS

Radius of gyration: 14.4 Å; chains: 1; bounding box: 40×25×39 Å